Protein AF-A0A6N7FMI2-F1 (afdb_monomer_lite)

Radius of gyration: 12.55 Å; chains: 1; bounding box: 28×26×29 Å

Foldseek 3Di:
DLDKDWDDDDPDIDIDDDDDDWFNPQPDDQDADPVGFTDDDDKAFPCLVVLCVVVVVDDDRTRGSRGSLRVLCVVPPPCSCVPTDID

Secondary structure (DSSP, 8-state):
--EEEEEEETTEEEEEEE---S-TTT--SSEE-TTS-EE---S-BTTHHHHHHHTTT---S---TTHHHHHHHHHHGGGGGGG--B-

pLDDT: mean 96.0, std 3.66, range [69.25, 98.62]

Structure (mmCIF, N/CA/C/O backbone):
data_AF-A0A6N7FMI2-F1
#
_entry.id   AF-A0A6N7FMI2-F1
#
loop_
_atom_site.group_PDB
_atom_site.id
_atom_site.type_symbol
_atom_site.label_atom_id
_atom_site.label_alt_id
_atom_site.label_comp_id
_atom_site.label_asym_id
_atom_site.label_entity_id
_atom_site.label_seq_id
_atom_site.pdbx_PDB_ins_code
_atom_site.Cartn_x
_atom_site.Cartn_y
_atom_site.Cartn_z
_atom_site.occupancy
_atom_site.B_iso_or_equiv
_atom_site.auth_seq_id
_atom_site.auth_comp_id
_atom_site.auth_asym_id
_atom_site.auth_atom_id
_atom_site.pdbx_PDB_model_num
ATOM 1 N N . PRO A 1 1 ? 11.016 13.175 1.521 1.00 69.25 1 PRO A N 1
ATOM 2 C CA . PRO A 1 1 ? 12.487 13.230 1.671 1.00 69.25 1 PRO A CA 1
ATOM 3 C C . PRO A 1 1 ? 13.060 12.208 2.669 1.00 69.25 1 PRO A C 1
ATOM 5 O O . PRO A 1 1 ? 14.277 12.105 2.747 1.00 6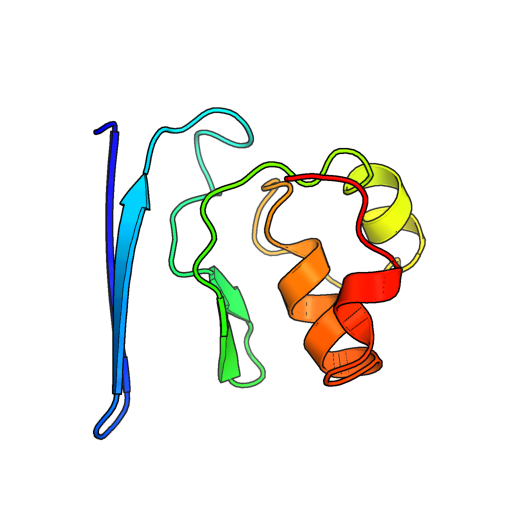9.25 1 PRO A O 1
ATOM 8 N N . ASP A 1 2 ? 12.224 11.481 3.415 1.00 91.94 2 ASP A N 1
ATOM 9 C CA . ASP A 1 2 ? 12.660 10.626 4.526 1.00 91.94 2 ASP A CA 1
ATOM 10 C C . ASP A 1 2 ? 13.038 9.210 4.081 1.00 91.94 2 ASP A C 1
ATOM 12 O O . ASP A 1 2 ? 13.768 8.520 4.782 1.00 91.94 2 ASP A O 1
ATOM 16 N N . GLY A 1 3 ? 12.566 8.790 2.907 1.00 89.94 3 GLY A N 1
ATOM 17 C CA . GLY A 1 3 ? 12.914 7.505 2.316 1.00 89.94 3 GLY A CA 1
ATOM 18 C C . GLY A 1 3 ? 12.782 7.516 0.801 1.00 89.94 3 GLY A C 1
ATOM 19 O O . GLY A 1 3 ? 12.112 8.379 0.221 1.00 89.94 3 GLY A O 1
ATOM 20 N N . ASP A 1 4 ? 13.415 6.539 0.170 1.00 95.69 4 ASP A N 1
ATOM 21 C CA . ASP A 1 4 ? 13.272 6.216 -1.240 1.00 95.69 4 ASP A CA 1
ATOM 22 C C . ASP A 1 4 ? 13.122 4.704 -1.411 1.00 95.69 4 ASP A C 1
ATOM 24 O O . ASP A 1 4 ? 13.617 3.918 -0.603 1.00 95.69 4 ASP A O 1
ATOM 28 N N . GLY A 1 5 ? 12.399 4.297 -2.451 1.00 96.44 5 GLY A N 1
ATOM 29 C CA . GLY A 1 5 ? 12.176 2.888 -2.726 1.00 96.44 5 GLY A CA 1
ATOM 30 C C . GLY A 1 5 ? 11.926 2.615 -4.197 1.00 96.44 5 GLY A C 1
ATOM 31 O O . GLY A 1 5 ? 11.332 3.423 -4.917 1.00 96.44 5 GLY A O 1
ATOM 32 N N . ILE A 1 6 ? 12.404 1.454 -4.643 1.00 96.50 6 ILE A N 1
ATOM 33 C CA . ILE A 1 6 ? 12.316 0.994 -6.027 1.00 96.50 6 ILE A CA 1
ATOM 34 C C . ILE A 1 6 ? 11.868 -0.464 -6.025 1.00 96.50 6 ILE A C 1
ATOM 36 O O . ILE A 1 6 ? 12.477 -1.312 -5.375 1.00 96.50 6 ILE A O 1
ATOM 40 N N . HIS A 1 7 ? 10.844 -0.768 -6.815 1.00 96.12 7 HIS A N 1
ATOM 41 C CA . HIS A 1 7 ? 10.467 -2.134 -7.150 1.00 96.12 7 HIS A CA 1
ATOM 42 C C . HIS A 1 7 ? 10.505 -2.313 -8.664 1.00 96.12 7 HIS A C 1
ATOM 44 O O . HIS A 1 7 ? 9.760 -1.648 -9.380 1.00 96.12 7 HIS A O 1
ATOM 50 N N . ALA A 1 8 ? 11.363 -3.212 -9.150 1.00 95.69 8 ALA A N 1
ATOM 51 C CA . ALA A 1 8 ? 11.476 -3.552 -10.564 1.00 95.69 8 ALA A CA 1
ATOM 52 C C . ALA A 1 8 ? 11.046 -5.005 -10.796 1.00 95.69 8 ALA A C 1
ATOM 54 O O . ALA A 1 8 ? 11.555 -5.920 -10.148 1.00 95.69 8 ALA A O 1
ATOM 55 N N . ALA A 1 9 ? 10.133 -5.214 -11.743 1.00 92.88 9 ALA A N 1
ATOM 56 C CA . ALA A 1 9 ? 9.614 -6.523 -12.118 1.00 92.88 9 ALA A CA 1
ATOM 57 C C . ALA A 1 9 ? 9.429 -6.602 -13.641 1.00 92.88 9 ALA A C 1
ATOM 59 O O . ALA A 1 9 ? 8.591 -5.913 -14.225 1.00 92.88 9 ALA A O 1
ATOM 60 N N . GLY A 1 10 ? 10.221 -7.454 -14.300 1.00 92.94 10 GLY A N 1
ATOM 61 C CA . GLY A 1 10 ? 10.183 -7.619 -15.754 1.00 92.94 10 GLY A CA 1
ATOM 62 C C . GLY A 1 10 ? 10.504 -6.317 -16.493 1.00 92.94 10 GLY A C 1
ATOM 63 O O . GLY A 1 10 ? 11.611 -5.796 -16.393 1.00 92.94 10 GLY A O 1
ATOM 64 N N . ASN A 1 11 ? 9.533 -5.806 -17.249 1.00 95.94 11 ASN A N 1
ATOM 65 C CA . ASN A 1 11 ? 9.621 -4.556 -18.008 1.00 95.94 11 ASN A CA 1
ATOM 66 C C . ASN A 1 11 ? 8.970 -3.355 -17.293 1.00 95.94 11 ASN A C 1
ATOM 68 O O . ASN A 1 11 ? 8.679 -2.351 -17.942 1.00 95.94 11 ASN A O 1
ATOM 72 N N . MET A 1 12 ? 8.710 -3.460 -15.988 1.00 95.31 12 MET A N 1
ATOM 73 C CA . MET A 1 12 ? 8.050 -2.434 -15.185 1.00 95.31 12 MET A CA 1
ATOM 74 C C . MET A 1 12 ? 8.896 -2.070 -13.961 1.00 95.31 12 MET A C 1
ATOM 76 O O . MET A 1 12 ? 9.561 -2.924 -13.372 1.00 95.31 12 MET A O 1
ATOM 80 N N . ALA A 1 13 ? 8.870 -0.790 -13.587 1.00 96.75 13 ALA A N 1
ATOM 81 C CA . ALA A 1 13 ? 9.452 -0.299 -12.348 1.00 96.75 13 ALA A CA 1
ATOM 82 C C . ALA A 1 13 ? 8.512 0.711 -11.679 1.00 96.75 13 ALA A C 1
ATOM 84 O O . ALA A 1 13 ? 7.928 1.560 -12.353 1.00 96.75 13 ALA A O 1
ATOM 85 N N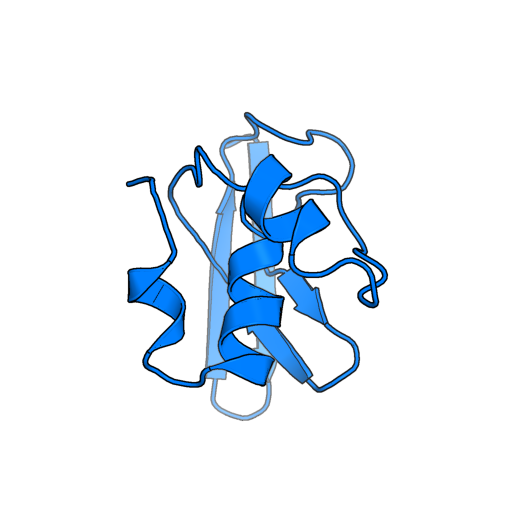 . MET A 1 14 ? 8.406 0.634 -10.354 1.00 97.44 14 MET A N 1
ATOM 86 C CA . MET A 1 14 ? 7.743 1.622 -9.506 1.00 97.44 14 MET A CA 1
ATOM 87 C C . MET A 1 14 ? 8.774 2.252 -8.586 1.00 97.44 14 MET A C 1
ATOM 89 O O . MET A 1 14 ? 9.627 1.554 -8.034 1.00 97.44 14 MET A O 1
ATOM 93 N N . LEU A 1 15 ? 8.691 3.568 -8.434 1.00 97.44 15 LEU A N 1
ATOM 94 C CA . LEU A 1 15 ? 9.609 4.350 -7.625 1.00 97.44 15 LEU A CA 1
ATOM 95 C C . LEU A 1 15 ? 8.807 5.274 -6.721 1.00 97.44 15 LEU A C 1
ATOM 97 O O . LEU A 1 15 ? 7.759 5.783 -7.123 1.00 97.44 15 LEU A O 1
ATOM 101 N N . GLN A 1 16 ? 9.314 5.501 -5.518 1.00 96.94 16 GLN A N 1
ATOM 102 C CA . GLN A 1 16 ? 8.670 6.355 -4.537 1.00 96.94 16 GLN A CA 1
ATOM 103 C C . GLN A 1 16 ? 9.725 7.133 -3.748 1.00 96.94 16 GLN A C 1
ATOM 105 O O . GLN A 1 16 ? 10.830 6.651 -3.504 1.00 96.94 16 GLN A O 1
ATOM 110 N N . THR A 1 17 ? 9.387 8.370 -3.389 1.00 96.81 17 THR A N 1
ATOM 111 C CA . THR A 1 17 ? 10.129 9.159 -2.405 1.00 96.81 17 THR A CA 1
ATOM 112 C C . THR A 1 17 ? 9.165 9.540 -1.296 1.00 96.81 17 THR A C 1
ATOM 114 O O . THR A 1 17 ? 8.184 10.248 -1.533 1.00 96.81 17 THR A O 1
ATOM 117 N N . ARG A 1 18 ? 9.437 9.065 -0.085 1.00 95.44 18 ARG A N 1
ATOM 118 C CA . ARG A 1 18 ? 8.518 9.100 1.048 1.00 95.44 18 ARG A CA 1
ATOM 119 C C . ARG A 1 18 ? 8.695 10.356 1.876 1.00 95.44 18 ARG A C 1
ATOM 121 O O . ARG A 1 18 ? 9.816 10.785 2.142 1.00 95.44 18 ARG A O 1
ATOM 128 N N . LEU A 1 19 ? 7.583 10.944 2.291 1.00 96.62 19 LEU A N 1
ATOM 129 C CA . LEU A 1 19 ? 7.502 11.755 3.500 1.00 96.62 19 LEU A CA 1
ATOM 130 C C . LEU A 1 19 ? 6.764 10.882 4.518 1.00 96.62 19 LEU A C 1
ATOM 132 O O . LEU A 1 19 ? 5.634 10.481 4.247 1.00 96.62 19 LEU A O 1
ATOM 136 N N . ALA A 1 20 ? 7.418 10.497 5.608 1.00 95.62 20 ALA A N 1
ATOM 137 C CA . ALA A 1 20 ? 6.858 9.535 6.551 1.00 95.62 20 ALA A CA 1
ATOM 138 C C . ALA A 1 20 ? 5.952 10.256 7.564 1.00 95.62 20 ALA A C 1
ATOM 140 O O . ALA A 1 20 ? 6.428 11.065 8.359 1.00 95.62 20 ALA A O 1
ATOM 141 N N . ILE A 1 21 ? 4.642 9.978 7.520 1.00 96.38 21 ILE A N 1
ATOM 142 C CA . ILE A 1 21 ? 3.627 10.599 8.393 1.00 96.38 21 ILE A CA 1
ATOM 143 C C . ILE A 1 21 ? 2.962 9.535 9.273 1.00 96.38 21 ILE A C 1
ATOM 145 O O . ILE A 1 21 ? 3.056 9.603 10.499 1.00 96.38 21 ILE A O 1
ATOM 149 N N . ILE A 1 22 ? 2.335 8.530 8.656 1.00 96.94 22 ILE A N 1
ATOM 150 C CA . ILE A 1 22 ? 1.758 7.368 9.342 1.00 96.94 22 ILE A CA 1
ATOM 151 C C . ILE A 1 22 ? 2.682 6.160 9.164 1.00 96.94 22 ILE A C 1
ATOM 153 O O . ILE A 1 22 ? 3.179 5.897 8.067 1.00 96.94 22 ILE A O 1
ATOM 157 N N . ASP A 1 23 ? 2.901 5.434 10.266 1.00 96.31 23 ASP A N 1
ATOM 158 C CA . ASP A 1 23 ? 3.765 4.252 10.354 1.00 96.31 23 ASP A CA 1
ATOM 159 C C . ASP A 1 23 ? 5.205 4.496 9.879 1.00 96.31 23 ASP A C 1
ATOM 161 O O . ASP A 1 23 ? 5.627 4.097 8.790 1.00 96.31 23 ASP A O 1
ATOM 165 N N . LEU A 1 24 ? 5.973 5.180 10.723 1.00 96.31 24 LEU A N 1
ATOM 166 C CA . LEU A 1 24 ? 7.344 5.581 10.414 1.00 96.31 24 LEU A CA 1
ATOM 167 C C . LEU A 1 24 ? 8.303 4.392 10.256 1.00 96.31 24 LEU A C 1
ATOM 169 O O . LEU A 1 24 ? 9.304 4.531 9.566 1.00 96.31 24 LEU A O 1
ATOM 173 N N . GLU A 1 25 ? 8.006 3.251 10.883 1.00 95.44 25 GLU A N 1
ATOM 174 C CA . GLU A 1 25 ? 8.932 2.117 10.974 1.00 95.44 25 GLU A CA 1
ATOM 175 C C . GLU A 1 25 ? 8.698 1.064 9.892 1.00 95.44 25 GLU A C 1
ATOM 177 O O . GLU A 1 25 ? 9.666 0.517 9.370 1.00 95.44 25 GLU A O 1
ATOM 182 N N . THR A 1 26 ? 7.438 0.763 9.554 1.00 96.62 26 THR A N 1
ATOM 183 C CA . THR A 1 26 ? 7.126 -0.332 8.618 1.00 96.62 26 THR A CA 1
ATOM 184 C C . THR A 1 26 ? 6.485 0.119 7.310 1.00 96.62 26 THR A C 1
ATOM 186 O O . THR A 1 26 ? 6.364 -0.683 6.392 1.00 96.62 26 THR A O 1
ATOM 189 N N . GLY A 1 27 ? 6.116 1.396 7.179 1.00 95.88 27 GLY A N 1
ATOM 190 C CA . GLY A 1 27 ? 5.336 1.906 6.046 1.00 95.88 27 GLY A CA 1
ATOM 191 C C . GLY A 1 27 ? 6.132 2.261 4.786 1.00 95.88 27 GLY A C 1
ATOM 192 O O . GLY A 1 27 ? 5.641 3.045 3.967 1.00 95.88 27 GLY A O 1
ATOM 193 N N . ASP A 1 28 ? 7.363 1.772 4.640 1.00 96.56 28 ASP A N 1
ATOM 194 C CA . ASP A 1 28 ? 8.193 2.066 3.471 1.00 96.56 28 ASP A CA 1
ATOM 195 C C . ASP A 1 28 ? 7.598 1.472 2.192 1.00 96.56 28 ASP A C 1
ATOM 197 O O . ASP A 1 28 ? 7.043 0.376 2.181 1.00 96.56 28 ASP A O 1
ATOM 201 N N . GLN A 1 29 ? 7.694 2.231 1.100 1.00 97.31 29 GLN A N 1
ATOM 202 C CA . GLN A 1 29 ? 7.074 1.894 -0.179 1.00 97.31 29 GLN A CA 1
ATOM 203 C C . GLN A 1 29 ? 8.140 1.635 -1.249 1.00 97.31 29 GLN A C 1
ATOM 205 O O . GLN A 1 29 ? 9.189 2.275 -1.201 1.00 97.31 29 GLN A O 1
ATOM 210 N N . PRO A 1 30 ? 7.883 0.781 -2.259 1.00 97.69 30 PRO A N 1
ATOM 211 C CA . PRO A 1 30 ? 6.595 0.160 -2.605 1.00 97.69 30 PRO A CA 1
ATOM 212 C C . PRO A 1 30 ? 6.110 -0.915 -1.621 1.00 97.69 30 PRO A C 1
ATOM 214 O O . PRO A 1 30 ? 6.889 -1.760 -1.190 1.00 97.69 30 PRO A O 1
ATOM 217 N N . LEU A 1 31 ? 4.810 -0.912 -1.314 1.00 97.38 31 LEU A N 1
ATOM 218 C CA . LEU A 1 31 ? 4.165 -1.975 -0.540 1.00 97.38 31 LEU A CA 1
ATOM 219 C C . LEU A 1 31 ? 3.952 -3.181 -1.450 1.00 97.38 31 LEU A C 1
ATOM 221 O O . LEU A 1 31 ? 3.398 -3.035 -2.538 1.00 97.38 31 LEU A O 1
ATOM 225 N N . ILE A 1 32 ? 4.383 -4.363 -1.018 1.00 95.50 32 ILE A N 1
ATOM 226 C CA . ILE A 1 32 ? 4.291 -5.601 -1.799 1.00 95.50 32 ILE A CA 1
ATOM 227 C C . ILE A 1 32 ? 3.634 -6.656 -0.924 1.00 95.50 32 ILE A C 1
ATOM 229 O O . ILE A 1 32 ? 4.110 -6.937 0.174 1.00 95.50 32 ILE A O 1
ATOM 233 N N . GLU A 1 33 ? 2.562 -7.261 -1.424 1.00 92.06 33 GLU A N 1
ATOM 234 C CA . GLU A 1 33 ? 1.904 -8.369 -0.736 1.00 92.06 33 GLU A CA 1
ATOM 235 C C . GLU A 1 33 ? 2.314 -9.725 -1.348 1.00 92.06 33 GLU A C 1
ATOM 237 O O . GLU A 1 33 ? 2.680 -9.783 -2.528 1.00 92.06 33 GLU A O 1
ATOM 242 N N . PRO A 1 34 ? 2.276 -10.834 -0.583 1.00 88.25 34 PRO A N 1
ATOM 243 C CA . PRO A 1 34 ? 2.778 -12.140 -1.031 1.00 88.25 34 PRO A CA 1
ATOM 244 C C . PRO A 1 34 ? 2.155 -12.696 -2.325 1.00 88.25 34 PRO A C 1
ATOM 246 O O . PRO A 1 34 ? 2.777 -13.509 -3.005 1.00 88.25 34 PRO A O 1
ATOM 249 N N . GLY A 1 35 ? 0.937 -12.281 -2.674 1.00 86.62 35 GLY A N 1
ATOM 250 C CA . GLY A 1 35 ? 0.225 -12.625 -3.907 1.00 86.62 35 GLY A CA 1
ATOM 251 C C . GLY A 1 35 ? 0.695 -11.874 -5.159 1.00 86.62 35 GLY A C 1
ATOM 252 O O . GLY A 1 35 ? 0.170 -12.127 -6.246 1.00 86.62 35 GLY A O 1
ATOM 253 N N . GLY A 1 36 ? 1.697 -10.999 -5.036 1.00 88.94 36 GLY A N 1
ATOM 254 C CA . GLY A 1 36 ? 2.369 -10.337 -6.154 1.00 88.94 36 GLY A CA 1
ATOM 255 C C . GLY A 1 36 ? 1.758 -9.000 -6.572 1.00 88.94 36 GLY A C 1
ATOM 256 O O . GLY A 1 36 ? 2.264 -8.382 -7.509 1.00 88.94 36 GLY A O 1
ATOM 257 N N . ALA A 1 37 ? 0.702 -8.528 -5.902 1.00 93.69 37 ALA A N 1
ATOM 258 C CA . ALA A 1 37 ? 0.277 -7.144 -6.064 1.00 93.69 37 ALA A CA 1
ATOM 259 C C . ALA A 1 37 ? 1.251 -6.196 -5.347 1.00 93.69 37 ALA A C 1
ATOM 261 O O . ALA A 1 37 ? 1.808 -6.517 -4.296 1.00 93.69 37 ALA A O 1
ATOM 262 N N . ALA A 1 38 ? 1.436 -5.010 -5.921 1.00 96.06 38 ALA A N 1
ATOM 263 C CA . ALA A 1 38 ? 2.309 -3.993 -5.366 1.00 96.06 38 ALA A CA 1
ATOM 264 C C . ALA A 1 38 ? 1.698 -2.596 -5.528 1.00 96.06 38 ALA A C 1
ATOM 266 O O . ALA A 1 38 ? 0.932 -2.352 -6.463 1.00 96.06 38 ALA A O 1
ATOM 267 N N . LEU A 1 39 ?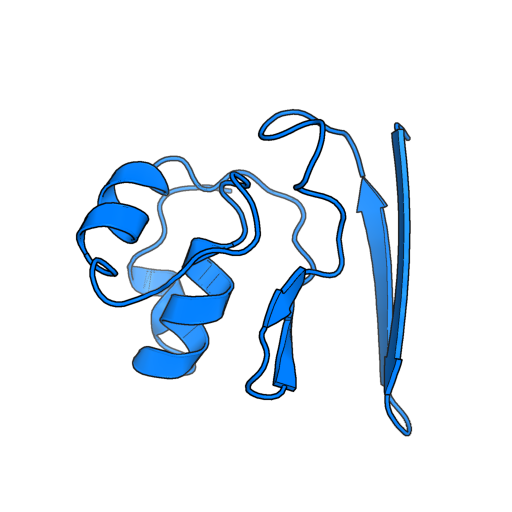 2.020 -1.696 -4.600 1.00 97.38 39 LEU A N 1
ATOM 268 C CA . LEU A 1 39 ? 1.446 -0.360 -4.504 1.00 97.38 39 LEU A CA 1
ATOM 269 C C . LEU A 1 39 ? 2.520 0.683 -4.187 1.00 97.38 39 LEU A C 1
ATOM 271 O O . LEU A 1 39 ? 3.325 0.518 -3.272 1.00 97.38 39 LEU A O 1
ATOM 275 N N . VAL A 1 40 ? 2.460 1.797 -4.911 1.00 97.62 40 VAL A N 1
ATOM 276 C CA . VAL A 1 40 ? 3.028 3.083 -4.500 1.00 97.62 40 VAL A CA 1
ATOM 277 C C . VAL A 1 40 ? 1.890 4.088 -4.373 1.00 97.62 40 VAL A C 1
ATOM 279 O O . VAL A 1 40 ? 0.963 4.082 -5.183 1.00 97.62 40 VAL A O 1
ATOM 282 N N . ALA A 1 41 ? 1.952 4.942 -3.363 1.00 96.88 41 ALA A N 1
ATOM 283 C CA . ALA A 1 41 ? 0.944 5.941 -3.068 1.00 96.88 41 ALA A CA 1
ATOM 284 C C . ALA A 1 41 ? 1.595 7.248 -2.602 1.00 96.88 41 ALA A C 1
ATOM 286 O O . ALA A 1 41 ? 2.613 7.263 -1.906 1.00 96.88 41 ALA A O 1
ATOM 287 N N . ASN A 1 42 ? 0.971 8.357 -2.986 1.00 97.31 42 ASN A N 1
ATOM 288 C CA . ASN A 1 42 ? 1.211 9.667 -2.405 1.00 97.31 42 ASN A CA 1
ATOM 289 C C . ASN A 1 42 ? -0.142 10.219 -1.979 1.00 97.31 42 ASN A C 1
ATOM 291 O O . ASN A 1 42 ? -0.936 10.599 -2.832 1.00 97.31 42 ASN A O 1
ATOM 295 N N . GLY A 1 43 ? -0.402 10.187 -0.681 1.00 96.06 43 GLY A N 1
ATOM 296 C CA . GLY A 1 43 ? -1.731 10.430 -0.159 1.00 96.06 43 GLY A CA 1
ATOM 297 C C . GLY A 1 43 ? -1.877 9.883 1.247 1.00 96.06 43 GLY A C 1
ATOM 298 O O . GLY A 1 43 ? -0.928 9.328 1.797 1.00 96.06 43 GLY A O 1
ATOM 299 N N . GLU A 1 44 ? -3.073 10.052 1.792 1.00 98.31 44 GLU A N 1
ATOM 300 C CA . GLU A 1 44 ? -3.440 9.588 3.130 1.00 98.31 44 GLU A CA 1
ATOM 301 C C . GLU A 1 44 ? -4.849 8.992 3.076 1.00 98.31 44 GLU A C 1
ATOM 303 O O . GLU A 1 44 ? -5.801 9.657 2.650 1.00 98.31 44 GLU A O 1
ATOM 308 N N . ILE A 1 45 ? -5.006 7.744 3.518 1.00 98.62 45 ILE A N 1
ATOM 309 C CA . ILE A 1 45 ? -6.300 7.054 3.558 1.00 98.62 45 ILE A CA 1
ATOM 310 C C . ILE A 1 45 ? -6.895 7.193 4.955 1.00 98.62 45 ILE A C 1
ATOM 312 O O . ILE A 1 45 ? -6.641 6.399 5.854 1.00 98.62 45 ILE A O 1
ATOM 316 N N . TYR A 1 46 ? -7.742 8.195 5.149 1.00 98.56 46 TYR A N 1
ATOM 317 C CA . TYR A 1 46 ? -8.298 8.549 6.456 1.00 98.56 46 TYR A CA 1
ATOM 318 C C . TYR A 1 46 ? -9.125 7.436 7.102 1.00 98.56 46 TYR A C 1
ATOM 320 O O . TYR A 1 46 ? -9.150 7.339 8.325 1.00 98.56 46 TYR A O 1
ATOM 328 N N . ASN A 1 47 ? -9.794 6.599 6.302 1.00 98.62 47 ASN A N 1
ATOM 329 C CA . ASN A 1 47 ? -10.608 5.490 6.806 1.00 98.62 47 ASN A CA 1
ATOM 330 C C . ASN A 1 47 ? -9.867 4.142 6.867 1.00 98.62 47 ASN A C 1
ATOM 332 O O . ASN A 1 47 ? -10.497 3.085 6.836 1.00 98.62 47 ASN A O 1
ATOM 336 N N . TYR A 1 48 ? -8.530 4.143 6.903 1.00 98.56 48 TYR A N 1
ATOM 337 C CA . TYR A 1 48 ? -7.740 2.908 6.879 1.00 98.56 48 TYR A CA 1
ATOM 338 C C . TYR A 1 48 ? -8.027 1.970 8.062 1.00 98.56 48 TYR A C 1
ATOM 340 O O . TYR A 1 48 ? -7.940 0.754 7.899 1.00 98.56 48 TYR A O 1
ATOM 348 N N . LEU A 1 49 ? -8.400 2.495 9.235 1.00 98.19 49 LEU A N 1
ATOM 349 C CA . LEU A 1 49 ? -8.737 1.682 10.409 1.00 98.19 49 LEU A CA 1
ATOM 350 C C . LEU A 1 49 ? -10.037 0.902 10.196 1.00 98.19 49 LEU A C 1
ATOM 352 O O . LEU A 1 49 ? -10.089 -0.295 10.477 1.00 98.19 49 LEU A O 1
ATOM 356 N N . GLU A 1 50 ? -11.067 1.549 9.652 1.00 98.62 50 GLU A N 1
ATOM 357 C CA . GLU A 1 50 ? -12.328 0.908 9.283 1.00 98.62 50 GLU A CA 1
ATOM 358 C C . GLU A 1 50 ? -12.102 -0.135 8.185 1.00 98.62 50 GLU A C 1
ATOM 360 O O . GLU A 1 50 ? -12.605 -1.254 8.273 1.00 98.62 50 GLU A O 1
ATOM 365 N N . LEU A 1 51 ? -11.271 0.184 7.189 1.00 98.38 51 LEU A N 1
ATOM 366 C CA . LEU A 1 51 ? -10.921 -0.760 6.130 1.00 98.38 51 LEU A CA 1
ATOM 367 C C . LEU A 1 51 ? -10.150 -1.974 6.671 1.00 98.38 51 LEU A C 1
ATOM 369 O O . LEU A 1 51 ? -10.417 -3.096 6.250 1.00 98.38 51 LEU A O 1
ATOM 373 N N . ARG A 1 52 ? -9.235 -1.793 7.635 1.00 98.00 52 ARG A N 1
ATOM 374 C CA . ARG A 1 52 ? -8.551 -2.908 8.318 1.00 98.00 52 ARG A CA 1
ATOM 375 C C . ARG A 1 52 ? -9.537 -3.803 9.068 1.00 98.00 52 ARG A C 1
ATOM 377 O O . ARG A 1 52 ? -9.379 -5.019 9.044 1.00 98.00 52 ARG A O 1
ATOM 384 N N . GLN A 1 53 ? -10.571 -3.228 9.683 1.00 97.56 53 GLN A N 1
ATOM 385 C CA . GLN A 1 53 ? -11.636 -3.996 10.338 1.00 97.56 53 GLN A CA 1
ATOM 386 C C . GLN A 1 53 ? -12.493 -4.779 9.330 1.00 97.56 53 GLN A C 1
ATOM 388 O O . GLN A 1 53 ? -12.809 -5.939 9.582 1.00 97.56 53 GLN A O 1
ATOM 393 N N . GLU A 1 54 ? -12.830 -4.190 8.175 1.00 97.00 54 GLU A N 1
ATOM 394 C CA . GLU A 1 54 ? -13.522 -4.893 7.076 1.00 97.00 54 GLU A CA 1
ATOM 395 C C . GLU A 1 54 ? -12.686 -6.045 6.487 1.00 97.00 54 GLU A C 1
ATOM 397 O O . GLU A 1 54 ? -13.227 -7.013 5.949 1.00 97.00 54 GLU A O 1
ATOM 402 N N . LEU A 1 55 ? -11.361 -5.935 6.575 1.00 96.31 55 LEU A N 1
ATOM 403 C CA . LEU A 1 55 ? -10.376 -6.899 6.091 1.00 96.31 55 LEU A CA 1
ATOM 404 C C . LEU A 1 55 ? -9.830 -7.773 7.234 1.00 96.31 55 LEU A C 1
ATOM 406 O O . LEU A 1 55 ? -8.640 -8.073 7.268 1.00 96.31 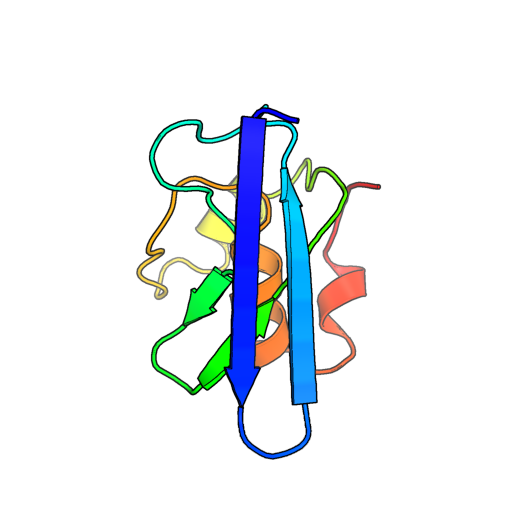55 LEU A O 1
ATOM 410 N N . SER A 1 56 ? -10.682 -8.193 8.174 1.00 95.44 56 SER A N 1
ATOM 411 C CA . SER A 1 56 ? -10.269 -8.901 9.399 1.00 95.44 56 SER A CA 1
ATOM 412 C C . SER A 1 56 ? -9.514 -10.220 9.175 1.00 95.44 56 SER A C 1
ATOM 414 O O . SER A 1 56 ? -8.862 -10.725 10.083 1.00 95.44 56 SER A O 1
ATOM 416 N N . ASP A 1 57 ? -9.636 -10.810 7.988 1.00 95.62 57 ASP A N 1
ATOM 417 C CA . ASP A 1 57 ? -8.952 -12.034 7.565 1.00 95.62 57 ASP A CA 1
ATOM 418 C C . ASP A 1 57 ? -7.589 -11.780 6.884 1.00 95.62 57 ASP A C 1
ATOM 420 O O . ASP A 1 57 ? -6.894 -12.727 6.521 1.00 95.62 57 ASP A O 1
ATOM 424 N N . VAL A 1 58 ? -7.183 -10.517 6.721 1.00 95.38 58 VAL A N 1
ATOM 425 C CA . VAL A 1 58 ? -5.880 -10.128 6.165 1.00 95.38 58 VAL A CA 1
ATOM 426 C C . VAL A 1 58 ? -4.859 -9.950 7.282 1.00 95.38 58 VAL A C 1
ATOM 428 O O . VAL A 1 58 ? -5.097 -9.254 8.266 1.00 95.38 58 VAL A O 1
ATOM 431 N N . THR A 1 59 ? -3.675 -10.534 7.099 1.00 95.31 59 THR A N 1
ATOM 432 C CA . THR A 1 59 ? -2.492 -10.172 7.888 1.00 95.31 59 THR A CA 1
ATOM 433 C C . THR A 1 59 ? -1.753 -9.051 7.172 1.00 95.31 59 THR A C 1
ATOM 435 O O . THR A 1 59 ? -1.149 -9.285 6.129 1.00 95.31 59 THR A O 1
ATOM 438 N N . PHE A 1 60 ? -1.835 -7.844 7.724 1.00 96.50 60 PHE A N 1
ATOM 439 C CA . PHE A 1 60 ? -1.114 -6.673 7.231 1.00 96.50 60 PHE A CA 1
ATOM 440 C C . PHE A 1 60 ? 0.370 -6.769 7.602 1.00 96.50 60 PHE A C 1
ATOM 442 O O . PHE A 1 60 ? 0.706 -7.150 8.725 1.00 96.50 60 PHE A O 1
ATOM 449 N N . ALA A 1 61 ? 1.247 -6.433 6.662 1.00 96.69 61 ALA A N 1
ATOM 450 C CA . ALA A 1 61 ? 2.692 -6.382 6.844 1.00 96.69 61 ALA A CA 1
ATOM 451 C C . ALA A 1 61 ? 3.157 -5.072 7.498 1.00 96.69 61 ALA A C 1
ATOM 453 O O . ALA A 1 61 ? 4.245 -5.032 8.069 1.00 96.69 61 ALA A O 1
ATOM 454 N N . THR A 1 62 ? 2.345 -4.016 7.423 1.00 97.69 62 THR A N 1
ATOM 455 C CA . THR A 1 62 ? 2.668 -2.680 7.929 1.00 97.69 62 THR A CA 1
ATOM 456 C C . THR A 1 62 ? 1.518 -2.119 8.770 1.00 97.69 62 THR A C 1
ATOM 458 O O . THR A 1 62 ? 0.414 -2.675 8.825 1.00 97.69 62 THR A O 1
ATOM 461 N N . ASN A 1 63 ? 1.749 -0.979 9.413 1.00 97.44 63 ASN A N 1
ATOM 462 C CA . ASN A 1 63 ? 0.709 -0.139 10.009 1.00 97.44 63 ASN A CA 1
ATOM 463 C C . ASN A 1 63 ? 0.349 1.066 9.123 1.00 97.44 63 ASN A C 1
ATOM 465 O O . ASN A 1 63 ? -0.411 1.929 9.561 1.00 97.44 63 ASN A O 1
ATOM 469 N N . SER A 1 64 ? 0.858 1.128 7.887 1.00 98.00 64 SER A N 1
ATOM 470 C CA . SER A 1 64 ? 0.550 2.209 6.954 1.00 98.00 64 SER A CA 1
ATOM 471 C C . SER A 1 64 ? -0.940 2.224 6.609 1.00 98.00 64 SER A C 1
ATOM 473 O O . SER A 1 64 ? -1.590 1.189 6.402 1.00 98.00 64 SER A O 1
ATOM 475 N N . ASP A 1 65 ? -1.471 3.435 6.524 1.00 98.50 65 ASP A N 1
ATOM 476 C CA . ASP A 1 65 ? -2.784 3.760 5.983 1.00 98.50 65 ASP A CA 1
ATOM 477 C C . ASP A 1 65 ? -2.904 3.418 4.486 1.00 98.50 65 ASP A C 1
ATOM 479 O O . ASP A 1 65 ? -3.997 3.133 3.997 1.00 98.50 65 ASP A O 1
ATOM 483 N N . CYS A 1 66 ? -1.779 3.360 3.769 1.00 98.19 66 CYS A N 1
ATOM 484 C CA . CYS A 1 66 ? -1.727 3.032 2.349 1.00 98.19 66 CYS A CA 1
ATOM 485 C C . CYS A 1 66 ? -1.822 1.522 2.062 1.00 98.19 66 CYS A C 1
ATOM 487 O O . CYS A 1 66 ? -2.040 1.140 0.916 1.00 98.19 66 CYS A O 1
ATOM 489 N N . GLU A 1 67 ? -1.704 0.637 3.057 1.00 98.38 67 GLU A N 1
ATOM 490 C CA . GLU A 1 67 ? -1.739 -0.817 2.828 1.00 98.38 67 GLU A CA 1
ATOM 491 C C . GLU A 1 67 ? -3.147 -1.403 2.578 1.00 98.38 67 GLU A C 1
ATOM 493 O O . GLU A 1 67 ? -3.297 -2.233 1.678 1.00 98.38 67 GLU A O 1
ATOM 498 N N . PRO A 1 68 ? -4.227 -0.993 3.276 1.00 98.12 68 PRO A N 1
ATOM 499 C CA . PRO A 1 68 ? -5.580 -1.479 2.986 1.00 98.12 68 PRO A CA 1
ATOM 500 C C . PRO A 1 68 ? -6.032 -1.348 1.521 1.00 98.12 68 PRO A C 1
ATOM 502 O O . PRO A 1 68 ? -6.601 -2.319 1.013 1.00 98.12 68 PRO A O 1
ATOM 505 N N . PRO A 1 69 ? -5.755 -0.245 0.793 1.00 98.06 69 PRO A N 1
ATOM 506 C CA . PRO A 1 69 ? -5.983 -0.171 -0.651 1.00 98.06 69 PRO A CA 1
ATOM 507 C C . PRO A 1 69 ? -5.397 -1.340 -1.460 1.00 98.06 69 PRO A C 1
ATOM 509 O O . PRO A 1 69 ? -6.076 -1.841 -2.358 1.00 98.06 69 PRO A O 1
ATOM 512 N N . LEU A 1 70 ? -4.188 -1.818 -1.129 1.00 97.88 70 LEU A N 1
ATOM 513 C CA . LEU A 1 70 ? -3.532 -2.937 -1.823 1.00 97.88 70 LEU A CA 1
ATOM 514 C C . LEU A 1 70 ? -4.361 -4.226 -1.705 1.00 97.88 70 LEU A C 1
ATOM 516 O O . LEU A 1 70 ? -4.634 -4.907 -2.697 1.00 97.88 70 LEU A O 1
ATOM 520 N N . HIS A 1 71 ? -4.841 -4.530 -0.500 1.00 97.25 71 HIS A N 1
ATOM 521 C CA . HIS A 1 71 ? -5.681 -5.704 -0.261 1.00 97.25 71 HIS A CA 1
ATOM 522 C C . HIS A 1 71 ? -7.117 -5.529 -0.778 1.00 97.25 71 HIS A C 1
ATOM 524 O O . HIS A 1 71 ? -7.727 -6.492 -1.252 1.00 97.25 71 HIS A O 1
ATOM 530 N N . LEU A 1 72 ? -7.667 -4.310 -0.755 1.00 97.19 72 LEU A N 1
ATOM 531 C CA . LEU A 1 72 ? -8.962 -4.025 -1.375 1.00 97.19 72 LEU A CA 1
ATOM 532 C C . LEU A 1 72 ? -8.915 -4.213 -2.890 1.00 97.19 72 LEU A C 1
ATOM 534 O O . LEU A 1 72 ? -9.854 -4.790 -3.438 1.00 97.19 72 LEU A O 1
ATOM 538 N N . TYR A 1 73 ? -7.835 -3.796 -3.556 1.00 97.25 73 TYR A N 1
ATOM 539 C CA . TYR A 1 73 ? -7.630 -4.038 -4.985 1.00 97.25 73 TYR A CA 1
ATOM 540 C C . TYR A 1 73 ? -7.681 -5.534 -5.311 1.00 97.25 73 TYR A C 1
ATOM 542 O O . TYR A 1 73 ? -8.397 -5.948 -6.223 1.00 97.25 73 TYR A O 1
ATOM 550 N N . ARG A 1 74 ? -7.033 -6.380 -4.501 1.00 94.38 74 ARG A N 1
ATOM 551 C CA . ARG A 1 74 ? -7.102 -7.843 -4.656 1.00 94.38 74 ARG A CA 1
ATOM 552 C C . ARG A 1 74 ? -8.527 -8.404 -4.565 1.00 94.38 74 ARG A C 1
ATOM 554 O O . ARG A 1 74 ? -8.822 -9.387 -5.241 1.00 94.38 74 ARG A O 1
ATOM 561 N N . ARG A 1 75 ? -9.403 -7.806 -3.747 1.00 94.12 75 ARG A N 1
ATOM 562 C CA . ARG A 1 75 ? -10.794 -8.265 -3.549 1.00 94.12 75 ARG A CA 1
ATOM 563 C C . ARG A 1 75 ? -11.786 -7.687 -4.549 1.00 94.12 75 ARG A C 1
ATOM 565 O O . ARG A 1 75 ? -12.694 -8.389 -4.980 1.00 94.12 75 ARG A O 1
ATOM 572 N N . ARG A 1 76 ? -11.668 -6.392 -4.842 1.00 96.38 76 ARG A N 1
ATOM 573 C CA . ARG A 1 76 ? -12.678 -5.599 -5.562 1.00 96.38 76 ARG A CA 1
ATOM 574 C C . ARG A 1 76 ? -12.213 -5.180 -6.961 1.00 96.38 76 ARG A C 1
ATOM 576 O O . ARG A 1 76 ? -12.982 -4.553 -7.686 1.00 96.38 76 ARG A O 1
ATOM 583 N N . GLY A 1 77 ? -10.984 -5.527 -7.348 1.00 96.19 77 GLY A N 1
ATOM 584 C CA . GLY A 1 77 ? -10.3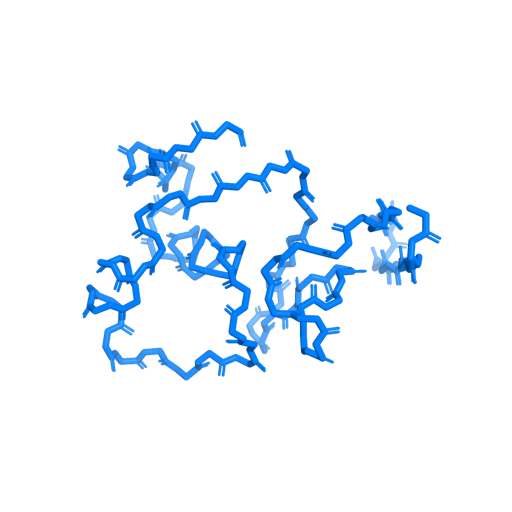88 -5.119 -8.616 1.00 96.19 77 GLY A CA 1
ATOM 585 C C . GLY A 1 77 ? -10.365 -3.600 -8.740 1.00 96.19 77 GLY A C 1
ATOM 586 O O . GLY A 1 77 ? -10.131 -2.893 -7.765 1.00 96.19 77 GLY A O 1
ATOM 587 N N . GLU A 1 78 ? -10.678 -3.093 -9.927 1.00 96.38 78 GLU A N 1
ATOM 588 C CA . GLU A 1 78 ? -10.675 -1.658 -10.249 1.00 96.38 78 GLU A CA 1
ATOM 589 C C . GLU A 1 78 ? -11.683 -0.834 -9.426 1.00 96.38 78 GLU A C 1
ATOM 591 O O . GLU A 1 78 ? -11.524 0.375 -9.276 1.00 96.38 78 GLU A O 1
ATOM 596 N N . HIS A 1 79 ? -12.689 -1.473 -8.822 1.00 97.81 79 HIS A N 1
ATOM 597 C CA . HIS A 1 79 ? -13.690 -0.792 -7.999 1.00 97.81 79 HIS A CA 1
ATOM 598 C C . HIS A 1 79 ? -13.230 -0.517 -6.561 1.00 97.81 79 HIS A C 1
ATOM 600 O O . HIS A 1 79 ? -13.979 0.072 -5.786 1.00 97.81 79 HIS A O 1
ATOM 606 N N . PHE A 1 80 ? -12.017 -0.924 -6.173 1.00 97.44 80 PHE A N 1
ATOM 607 C CA . PHE A 1 80 ? -11.527 -0.765 -4.800 1.00 97.44 80 PHE A CA 1
ATOM 608 C C . PHE A 1 80 ? -11.549 0.688 -4.306 1.00 97.44 80 PHE A C 1
ATOM 610 O O . PHE A 1 80 ? -11.859 0.939 -3.140 1.00 97.44 80 PHE A O 1
ATOM 617 N N . ALA A 1 81 ? -11.277 1.638 -5.204 1.00 97.12 81 ALA A N 1
ATOM 618 C CA . ALA A 1 81 ? -11.141 3.051 -4.877 1.00 97.12 81 ALA A CA 1
ATOM 619 C C . ALA A 1 81 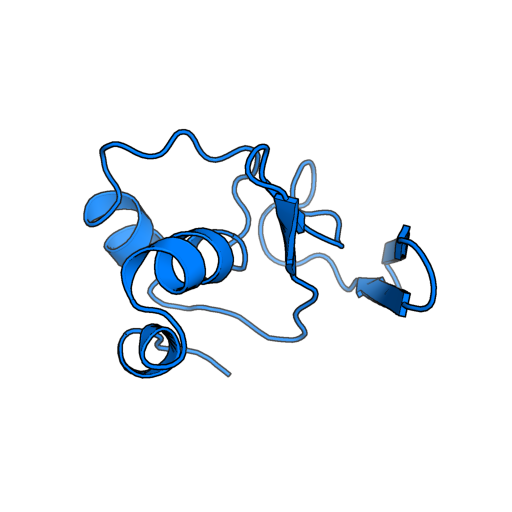? -12.437 3.675 -4.333 1.00 97.12 81 ALA A C 1
ATOM 621 O O . ALA A 1 81 ? -12.377 4.623 -3.558 1.00 97.12 81 ALA A O 1
ATOM 622 N N . SER A 1 82 ? -13.613 3.126 -4.664 1.00 98.00 82 SER A N 1
ATOM 623 C CA . SER A 1 82 ? -14.895 3.678 -4.201 1.00 98.00 82 SER A CA 1
ATOM 624 C C . SER A 1 82 ? -15.105 3.561 -2.687 1.00 98.00 82 SER A C 1
ATOM 626 O O . SER A 1 82 ? -16.018 4.180 -2.147 1.00 98.00 82 SER A O 1
ATOM 628 N N . ALA A 1 83 ? -14.309 2.729 -2.010 1.00 97.75 83 ALA A N 1
ATOM 629 C CA . ALA A 1 83 ? -14.347 2.555 -0.561 1.00 97.75 83 ALA A CA 1
ATOM 630 C C . ALA A 1 83 ? -13.377 3.483 0.187 1.00 97.75 83 ALA A C 1
ATOM 632 O O . ALA A 1 83 ? -13.428 3.553 1.415 1.00 97.75 83 ALA A O 1
ATOM 633 N N . LEU A 1 84 ? -12.483 4.168 -0.529 1.00 98.44 84 LEU A N 1
ATOM 634 C CA . LEU A 1 84 ? -11.441 4.988 0.075 1.00 98.44 84 LEU A CA 1
ATOM 635 C C . LEU A 1 84 ? -11.987 6.370 0.437 1.00 98.44 84 LEU A C 1
ATOM 637 O O . LEU A 1 84 ? -12.737 6.987 -0.321 1.00 98.44 84 LEU A O 1
ATOM 641 N N . ARG A 1 85 ? -11.584 6.870 1.603 1.00 98.62 85 ARG A N 1
ATOM 642 C CA . ARG A 1 85 ? -11.755 8.263 2.015 1.00 98.62 85 ARG A CA 1
ATOM 643 C C . ARG A 1 85 ? -10.370 8.819 2.277 1.00 98.62 85 ARG A C 1
ATOM 645 O O . ARG A 1 85 ? -9.715 8.383 3.214 1.00 98.62 85 ARG A O 1
ATOM 652 N N . GLY A 1 86 ? -9.933 9.747 1.445 1.00 97.38 86 GLY A N 1
ATOM 653 C CA . GLY A 1 86 ? -8.559 10.220 1.452 1.00 97.38 86 GLY A CA 1
ATOM 654 C C . GLY A 1 86 ? -8.312 11.209 0.328 1.00 97.38 86 GLY A C 1
ATOM 655 O O . GLY A 1 86 ? -9.258 11.672 -0.319 1.00 97.38 86 GLY A O 1
ATOM 656 N N . MET A 1 87 ? -7.039 11.489 0.100 1.00 95.62 87 MET A N 1
ATOM 657 C CA . MET A 1 87 ? -6.530 12.260 -1.032 1.00 95.62 87 MET A CA 1
ATOM 658 C C . MET A 1 87 ? -5.339 11.548 -1.648 1.00 95.62 87 MET A C 1
ATOM 660 O O . MET A 1 87 ? -4.602 10.912 -0.861 1.00 95.62 87 MET A O 1
#

Sequence (87 aa):
PDGDGIHAAGNMAMLQTRLAIIDLETGDQPLIEPGGAALVANGEIYNYLELRQELSDVTFATNSDCEPPLHLYRRRGEHFASALRGM